Protein AF-A0A951PQG3-F1 (afdb_monomer_lite)

Foldseek 3Di:
DDDDPDDDPDDWDKDKDWDWDADPVRRTPGTQDMDIDTDDPVCPPVPVCLVVDDPCPDPVVVVVVVCLQFVDWDWDWDPDDPPPDDTDTDIDTGSDDDPDVVVNVVVVVVVVCVCVVVVVVCCVCVVVVLVVVPDPDPVVSCVSPDD

Structure (mmCIF, N/CA/C/O backbone):
data_AF-A0A951PQG3-F1
#
_entry.id   AF-A0A951PQG3-F1
#
loop_
_atom_site.group_PDB
_atom_site.id
_atom_site.type_symbol
_atom_site.label_atom_id
_atom_site.label_alt_id
_atom_site.label_comp_id
_atom_site.label_asym_id
_atom_site.label_entity_id
_atom_site.label_seq_id
_atom_site.pdbx_PDB_ins_code
_atom_site.Cartn_x
_atom_site.Cartn_y
_atom_site.Cartn_z
_atom_site.occupancy
_atom_site.B_iso_or_equiv
_atom_site.auth_seq_id
_atom_site.auth_comp_id
_atom_site.auth_asym_id
_atom_site.auth_atom_id
_atom_site.pdbx_PDB_model_num
ATOM 1 N N . MET A 1 1 ? 52.250 -19.545 -27.394 1.00 36.50 1 MET A N 1
ATOM 2 C CA . MET A 1 1 ? 51.025 -20.010 -26.709 1.00 36.50 1 MET A CA 1
ATOM 3 C C . MET A 1 1 ? 50.489 -18.831 -25.903 1.00 36.50 1 MET A C 1
ATOM 5 O O . MET A 1 1 ? 51.118 -18.460 -24.924 1.00 36.50 1 MET A O 1
ATOM 9 N N . LYS A 1 2 ? 49.465 -18.116 -26.395 1.00 28.44 2 LYS A N 1
ATOM 10 C CA . LYS A 1 2 ? 48.892 -16.961 -25.674 1.00 28.44 2 LYS A CA 1
ATOM 11 C C . LYS A 1 2 ? 47.927 -17.487 -24.602 1.00 28.44 2 LYS A C 1
ATOM 13 O O . LYS A 1 2 ? 47.155 -18.386 -24.933 1.00 28.44 2 LYS A O 1
ATOM 18 N N . PRO A 1 3 ? 47.965 -16.973 -23.363 1.00 39.50 3 PRO A N 1
ATOM 19 C CA . PRO A 1 3 ? 47.060 -17.427 -22.320 1.00 39.50 3 PRO A CA 1
ATOM 20 C C . PRO A 1 3 ? 45.627 -17.040 -22.692 1.00 39.50 3 PRO A C 1
ATOM 22 O O . PRO A 1 3 ? 45.360 -15.902 -23.087 1.00 39.50 3 PRO A O 1
ATOM 25 N N . GLN A 1 4 ? 44.723 -18.016 -22.618 1.00 38.56 4 GLN A N 1
ATOM 26 C CA . GLN A 1 4 ? 43.286 -17.801 -22.717 1.00 38.56 4 GLN A CA 1
ATOM 27 C C . GLN A 1 4 ? 42.873 -16.873 -21.572 1.00 38.56 4 GLN A C 1
ATOM 29 O O . GLN A 1 4 ? 43.022 -17.213 -20.402 1.00 38.56 4 GLN A O 1
ATOM 34 N N . MET A 1 5 ? 42.391 -15.678 -21.913 1.00 35.81 5 MET A N 1
ATOM 35 C CA . MET A 1 5 ? 41.687 -14.819 -20.969 1.00 35.81 5 MET A CA 1
ATOM 36 C C . MET A 1 5 ? 40.380 -15.514 -20.585 1.00 35.81 5 MET A C 1
ATOM 38 O O . MET A 1 5 ? 39.419 -15.493 -21.356 1.00 35.81 5 MET A O 1
ATOM 42 N N . GLU A 1 6 ? 40.342 -16.125 -19.404 1.00 42.06 6 GLU A N 1
ATOM 43 C CA . GLU A 1 6 ? 39.083 -16.489 -18.764 1.00 42.06 6 GLU A CA 1
ATOM 44 C C . GLU A 1 6 ? 38.239 -15.222 -18.569 1.00 42.06 6 GLU A C 1
ATOM 46 O O . GLU A 1 6 ? 38.696 -14.204 -18.040 1.00 42.06 6 GLU A O 1
ATOM 51 N N . ALA A 1 7 ? 37.003 -15.263 -19.063 1.00 42.94 7 ALA A N 1
ATOM 52 C CA . ALA A 1 7 ? 36.052 -14.176 -18.919 1.00 42.94 7 ALA A CA 1
ATOM 53 C C . ALA A 1 7 ? 35.723 -13.971 -17.430 1.00 42.94 7 ALA A C 1
ATOM 55 O O . ALA A 1 7 ? 35.145 -14.841 -16.783 1.00 42.94 7 ALA A O 1
ATOM 56 N N . ASN A 1 8 ? 36.087 -12.802 -16.900 1.00 48.28 8 ASN A N 1
ATOM 57 C CA . ASN A 1 8 ? 35.786 -12.371 -15.535 1.00 48.28 8 ASN A CA 1
ATOM 58 C C . ASN A 1 8 ? 34.263 -12.463 -15.263 1.00 48.28 8 ASN A C 1
ATOM 60 O O . ASN A 1 8 ? 33.487 -11.884 -16.036 1.00 48.28 8 ASN A O 1
ATOM 64 N N . PRO A 1 9 ? 33.803 -13.181 -14.216 1.00 48.59 9 PRO A N 1
ATOM 65 C CA . PRO A 1 9 ? 32.385 -13.374 -13.953 1.00 48.59 9 PRO A CA 1
ATOM 66 C C . PRO A 1 9 ? 31.708 -12.030 -13.680 1.00 48.59 9 PRO A C 1
ATOM 68 O O . PRO A 1 9 ? 32.033 -11.287 -12.758 1.00 48.59 9 PRO A O 1
ATOM 71 N N . ILE A 1 10 ? 30.750 -11.726 -14.546 1.00 57.75 10 ILE A N 1
ATOM 72 C CA . ILE A 1 10 ? 30.017 -10.471 -14.635 1.00 57.75 10 ILE A CA 1
ATOM 73 C C . ILE A 1 10 ? 29.448 -10.051 -13.270 1.00 57.75 10 ILE A C 1
ATOM 75 O O . ILE A 1 10 ? 28.724 -10.812 -12.627 1.00 57.75 10 ILE A O 1
ATOM 79 N N . THR A 1 11 ? 29.716 -8.810 -12.854 1.00 52.06 11 THR A N 1
ATOM 80 C CA . THR A 1 11 ? 29.098 -8.180 -11.681 1.00 52.06 11 THR A CA 1
ATOM 81 C C . THR A 1 11 ? 27.570 -8.222 -11.791 1.00 52.06 11 THR A C 1
ATOM 83 O O . THR A 1 11 ? 26.956 -7.542 -12.617 1.00 52.06 11 THR A O 1
ATOM 86 N N . ARG A 1 12 ? 26.938 -9.031 -10.933 1.00 60.09 12 ARG A N 1
ATOM 87 C CA . ARG A 1 12 ? 25.481 -9.212 -10.837 1.00 60.09 12 ARG A CA 1
ATOM 88 C C . ARG A 1 12 ? 24.856 -8.067 -10.036 1.00 60.09 12 ARG A C 1
ATOM 90 O O . ARG A 1 12 ? 24.501 -8.226 -8.876 1.00 60.09 12 ARG A O 1
ATOM 97 N N . GLY A 1 13 ? 24.778 -6.882 -10.637 1.00 71.19 13 GLY A N 1
ATOM 98 C CA . GLY A 1 13 ? 24.131 -5.730 -10.007 1.00 71.19 13 GLY A CA 1
ATOM 99 C C . GLY A 1 13 ? 22.606 -5.803 -10.121 1.00 71.19 13 GLY A C 1
ATOM 100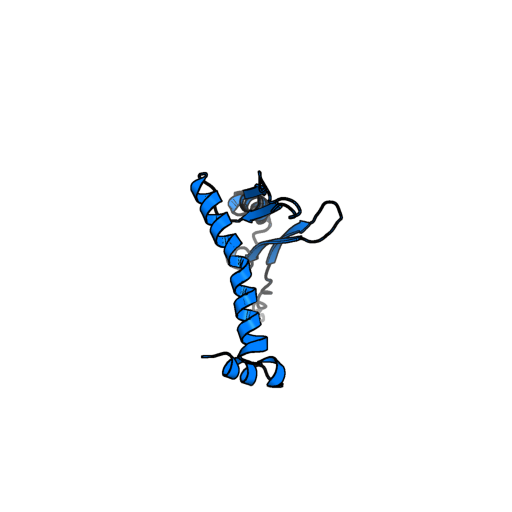 O O . GLY A 1 13 ? 22.080 -5.774 -11.236 1.00 71.19 13 GLY A O 1
ATOM 101 N N . LEU A 1 14 ? 21.914 -5.849 -8.981 1.00 83.81 14 LEU A N 1
ATOM 102 C CA . LEU A 1 14 ? 20.483 -5.553 -8.883 1.00 83.81 14 LEU A CA 1
ATOM 103 C C . LEU A 1 14 ? 20.274 -4.043 -9.022 1.00 83.81 14 LEU A C 1
ATOM 105 O O . LEU A 1 14 ? 21.034 -3.239 -8.482 1.00 83.81 14 LEU A O 1
ATOM 109 N N . LYS A 1 15 ? 19.250 -3.661 -9.771 1.00 86.88 15 LYS A N 1
ATOM 110 C CA . LYS A 1 15 ? 18.755 -2.294 -9.871 1.00 86.88 15 LYS A CA 1
ATOM 111 C C . LYS A 1 15 ? 17.389 -2.226 -9.212 1.00 86.88 15 LYS A C 1
ATOM 113 O O . LYS A 1 15 ? 16.628 -3.187 -9.277 1.00 86.88 15 LYS A O 1
ATOM 118 N N . MET A 1 16 ? 17.098 -1.088 -8.602 1.00 90.44 16 MET A N 1
ATOM 119 C CA . MET A 1 16 ? 15.833 -0.820 -7.939 1.00 90.44 16 MET A CA 1
ATOM 120 C C . MET A 1 16 ? 15.378 0.590 -8.299 1.00 90.44 16 MET A C 1
ATOM 122 O O . MET A 1 16 ? 16.184 1.520 -8.291 1.00 90.44 16 MET A O 1
ATOM 126 N N . HIS A 1 17 ? 14.099 0.732 -8.618 1.00 91.38 17 HIS A N 1
ATOM 127 C CA . HIS A 1 17 ? 13.434 2.006 -8.841 1.00 91.38 17 HIS A CA 1
ATOM 128 C C . HIS A 1 17 ? 12.239 2.068 -7.901 1.00 91.38 17 HIS A C 1
ATOM 130 O O . HIS A 1 17 ? 11.300 1.284 -8.040 1.00 91.38 17 HIS A O 1
ATOM 136 N N . SER A 1 18 ? 12.303 2.980 -6.936 1.00 91.25 18 SER A N 1
ATOM 137 C CA . SER A 1 18 ? 11.271 3.147 -5.918 1.00 91.25 18 SER A CA 1
ATOM 138 C C . SER A 1 18 ? 10.604 4.505 -6.082 1.00 91.25 18 SER A C 1
ATOM 140 O O . SER A 1 18 ? 11.282 5.518 -6.244 1.00 91.25 18 SER A O 1
ATOM 142 N N . VAL A 1 19 ? 9.278 4.521 -6.004 1.00 89.38 19 VAL A N 1
ATOM 143 C CA . VAL A 1 19 ? 8.476 5.734 -5.867 1.00 89.38 19 VAL A CA 1
ATOM 144 C C . VAL A 1 19 ? 8.079 5.857 -4.411 1.00 89.38 19 VAL A C 1
ATOM 146 O O . VAL A 1 19 ? 7.458 4.950 -3.857 1.00 89.38 19 VAL A O 1
ATOM 149 N N . VAL A 1 20 ? 8.441 6.974 -3.791 1.00 88.81 20 VAL A N 1
ATOM 150 C CA . VAL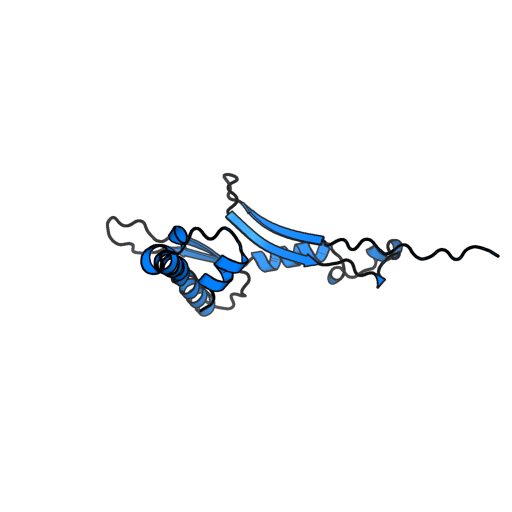 A 1 20 ? 8.138 7.264 -2.390 1.00 88.81 20 VAL A CA 1
ATOM 151 C C . VAL A 1 20 ? 7.161 8.428 -2.341 1.00 88.81 20 VAL A C 1
ATOM 153 O O . VAL A 1 20 ? 7.367 9.442 -3.004 1.00 88.81 20 VAL A O 1
ATOM 156 N N . CYS A 1 21 ? 6.102 8.279 -1.554 1.00 85.38 21 CYS A N 1
ATOM 157 C CA . CYS A 1 21 ? 5.171 9.352 -1.258 1.00 85.38 21 CYS A CA 1
ATOM 158 C C . CYS A 1 21 ? 5.676 10.152 -0.061 1.00 85.38 21 CYS A C 1
ATOM 160 O O . CYS A 1 21 ? 6.054 9.582 0.967 1.00 85.38 21 CYS A O 1
ATOM 162 N N . VAL A 1 22 ? 5.674 11.475 -0.195 1.00 86.44 22 VAL A N 1
ATOM 163 C CA . VAL A 1 22 ? 6.097 12.412 0.844 1.00 86.44 22 VAL A CA 1
ATOM 164 C C . VAL A 1 22 ? 5.053 13.519 0.933 1.00 86.44 22 VAL A C 1
ATOM 166 O O . VAL A 1 22 ? 4.571 14.001 -0.092 1.00 86.44 22 VAL A O 1
ATOM 169 N N . SER A 1 23 ? 4.684 13.913 2.149 1.00 85.06 23 SER A N 1
ATOM 170 C CA . SER A 1 23 ? 3.767 15.030 2.371 1.00 85.06 23 SER A CA 1
ATOM 171 C C . SER A 1 23 ? 4.427 16.378 2.049 1.00 85.06 23 SER A C 1
ATOM 173 O O . SER A 1 23 ? 5.652 16.500 1.991 1.00 85.06 23 SER A O 1
ATOM 175 N N . THR A 1 24 ? 3.625 17.439 1.917 1.00 86.69 24 THR A N 1
ATOM 176 C CA . THR A 1 24 ? 4.123 18.821 1.746 1.00 86.69 24 THR A CA 1
ATOM 177 C C . THR A 1 24 ? 4.947 19.318 2.938 1.00 86.69 24 THR A C 1
ATOM 179 O O . THR A 1 24 ? 5.744 20.241 2.799 1.00 86.69 24 THR A O 1
ATOM 182 N N . GLN A 1 25 ? 4.799 18.671 4.096 1.00 92.44 25 GLN A N 1
ATOM 183 C CA . GLN A 1 25 ? 5.578 18.911 5.312 1.00 92.44 25 GLN A CA 1
ATOM 184 C C . GLN A 1 25 ? 6.822 18.011 5.401 1.00 92.44 25 GLN A C 1
ATOM 186 O O . GLN A 1 25 ? 7.429 17.906 6.460 1.00 92.44 25 GLN A O 1
ATOM 191 N N . GLN A 1 26 ? 7.203 17.354 4.300 1.00 88.00 26 GLN A N 1
ATOM 192 C CA . GLN A 1 26 ? 8.368 16.466 4.207 1.00 88.00 26 GLN A CA 1
ATOM 193 C C . GLN A 1 26 ? 8.260 15.190 5.061 1.00 88.00 26 GLN A C 1
ATOM 195 O O . GLN A 1 26 ? 9.270 14.566 5.384 1.00 88.00 26 GLN A O 1
ATOM 200 N N . VAL A 1 27 ? 7.041 14.757 5.399 1.00 89.56 27 VAL A N 1
ATOM 201 C CA . VAL A 1 27 ? 6.819 13.496 6.123 1.00 89.56 27 VAL A CA 1
ATOM 202 C C . VAL A 1 27 ? 6.747 12.344 5.115 1.00 89.56 27 VAL A C 1
ATOM 204 O O . VAL A 1 27 ? 5.890 12.389 4.228 1.00 89.56 27 VAL A O 1
ATOM 207 N N . PRO A 1 28 ? 7.601 11.307 5.212 1.00 87.38 28 PRO A N 1
ATOM 208 C CA . PRO A 1 28 ? 7.512 10.144 4.337 1.00 87.38 28 PRO A CA 1
ATOM 209 C C . PRO A 1 28 ? 6.241 9.351 4.657 1.00 87.38 28 PRO A C 1
ATOM 211 O O . PRO A 1 28 ? 6.063 8.866 5.772 1.00 87.38 28 PRO A O 1
ATOM 214 N N . LEU A 1 29 ? 5.363 9.212 3.666 1.00 82.88 29 LEU A N 1
ATOM 215 C CA . LEU A 1 29 ? 4.101 8.476 3.780 1.00 82.88 29 LEU A CA 1
ATOM 216 C C . LEU A 1 29 ? 4.251 7.000 3.382 1.00 82.88 29 LEU A C 1
ATOM 218 O O . LEU A 1 29 ? 3.418 6.177 3.748 1.00 82.88 29 LEU A O 1
ATOM 222 N N . GLY A 1 30 ? 5.326 6.649 2.668 1.00 81.19 30 GLY A N 1
ATOM 223 C CA . GLY A 1 30 ? 5.679 5.264 2.342 1.00 81.19 30 GLY A CA 1
ATOM 224 C C . GLY A 1 30 ? 6.091 5.057 0.885 1.00 81.19 30 GLY A C 1
ATOM 225 O O . GLY A 1 30 ? 6.191 6.004 0.107 1.00 81.19 30 GLY A O 1
ATOM 226 N N . VAL A 1 31 ? 6.350 3.801 0.515 1.00 85.12 31 VAL A N 1
ATOM 227 C CA . VAL A 1 31 ? 6.692 3.396 -0.859 1.00 85.12 31 VAL A CA 1
ATOM 228 C C . VAL A 1 31 ? 5.407 3.081 -1.627 1.00 85.12 31 VAL A C 1
ATOM 230 O O . VAL A 1 31 ? 4.644 2.220 -1.203 1.00 85.12 31 VAL A O 1
ATOM 233 N N . LEU A 1 32 ? 5.176 3.758 -2.754 1.00 82.12 32 LEU A N 1
ATOM 234 C CA . LEU A 1 32 ? 4.002 3.543 -3.615 1.00 82.12 32 LEU A CA 1
ATOM 235 C C . LEU A 1 32 ? 4.222 2.443 -4.640 1.00 82.12 32 LEU A C 1
ATOM 237 O O . LEU A 1 32 ? 3.328 1.665 -4.954 1.00 82.12 32 LEU A O 1
ATOM 241 N N . HIS A 1 33 ? 5.431 2.396 -5.182 1.00 84.06 33 HIS A N 1
ATOM 242 C CA . HIS A 1 33 ? 5.801 1.441 -6.203 1.00 84.06 33 HIS A CA 1
ATOM 243 C C . HIS A 1 33 ? 7.278 1.117 -6.054 1.00 84.06 33 HIS A C 1
ATOM 245 O O . HIS A 1 33 ? 8.095 2.002 -5.803 1.00 84.06 33 HIS A O 1
ATOM 251 N N . GLN A 1 34 ? 7.628 -0.150 -6.218 1.00 89.44 34 GLN A N 1
ATOM 252 C CA . GLN A 1 34 ? 9.013 -0.578 -6.232 1.00 89.44 34 GLN A CA 1
ATOM 253 C C . GLN A 1 34 ? 9.187 -1.636 -7.303 1.00 89.44 34 GLN A C 1
ATOM 255 O O . GLN A 1 34 ? 8.559 -2.691 -7.258 1.00 89.44 34 GLN A O 1
ATOM 260 N N . GLU A 1 35 ? 10.090 -1.362 -8.231 1.00 89.00 35 GLU A N 1
ATOM 261 C CA . GLU A 1 35 ? 10.489 -2.318 -9.244 1.00 89.00 35 GLU A CA 1
ATOM 262 C C . GLU A 1 35 ? 11.964 -2.674 -9.065 1.00 89.00 35 GLU A C 1
ATOM 264 O O . GLU A 1 35 ? 12.824 -1.796 -8.979 1.00 89.00 35 GLU A O 1
ATOM 269 N N . VAL A 1 36 ? 12.259 -3.974 -9.013 1.00 90.31 36 VAL A N 1
ATOM 270 C CA . VAL A 1 36 ? 13.617 -4.514 -8.885 1.00 90.31 36 VAL A CA 1
ATOM 271 C C . VAL A 1 36 ? 13.917 -5.354 -10.116 1.00 90.31 36 VAL A C 1
ATOM 273 O O . VAL A 1 36 ? 13.122 -6.206 -10.502 1.00 90.31 36 VAL A O 1
ATOM 276 N N . TRP A 1 37 ? 15.072 -5.136 -10.739 1.00 87.56 37 TRP A N 1
ATOM 277 C CA . TRP A 1 37 ? 15.478 -5.895 -11.917 1.00 87.56 37 TRP A CA 1
ATOM 278 C C . TRP A 1 37 ? 16.985 -6.112 -11.975 1.00 87.56 37 TRP A C 1
ATOM 280 O O . TRP A 1 37 ? 17.777 -5.429 -11.328 1.00 87.56 37 TRP A O 1
ATOM 290 N N . VAL A 1 38 ? 17.396 -7.073 -12.797 1.00 85.50 38 VAL A N 1
ATOM 291 C CA . VAL A 1 38 ? 18.804 -7.367 -13.078 1.00 85.50 38 VAL A CA 1
ATOM 292 C C . VAL A 1 38 ? 19.117 -6.929 -14.504 1.00 85.50 38 VAL A C 1
ATOM 294 O O . VAL A 1 38 ? 18.245 -6.908 -15.375 1.00 85.50 38 VAL A O 1
ATOM 297 N N . ARG A 1 39 ? 20.365 -6.532 -14.766 1.00 76.19 39 ARG A N 1
ATOM 298 C CA . ARG A 1 39 ? 20.791 -6.238 -16.139 1.00 76.19 39 ARG A CA 1
ATOM 299 C C . ARG A 1 39 ? 20.819 -7.520 -16.961 1.00 76.19 39 ARG A C 1
ATOM 301 O O . ARG A 1 39 ? 21.466 -8.486 -16.566 1.00 76.19 39 ARG A O 1
ATOM 308 N N . ASP A 1 40 ? 20.202 -7.473 -18.134 1.00 75.94 40 ASP A N 1
ATOM 309 C CA . ASP A 1 40 ? 20.364 -8.523 -19.131 1.00 75.94 40 ASP A CA 1
ATOM 310 C C . ASP A 1 40 ? 21.817 -8.552 -19.635 1.00 75.94 40 ASP A C 1
ATOM 312 O O . ASP A 1 40 ? 22.335 -7.579 -20.198 1.00 75.94 40 ASP A O 1
ATOM 316 N N . LEU A 1 41 ? 22.473 -9.689 -19.414 1.00 73.19 41 LEU A N 1
ATOM 317 C CA . LEU A 1 41 ? 23.864 -9.926 -19.783 1.00 73.19 41 LEU A CA 1
ATOM 318 C C . LEU A 1 41 ? 24.045 -9.982 -21.305 1.00 73.19 41 LEU A C 1
ATOM 320 O O . LEU A 1 41 ? 25.088 -9.566 -21.810 1.00 73.19 41 LEU A O 1
ATOM 324 N N . ALA A 1 42 ? 23.011 -10.382 -22.054 1.00 73.44 42 ALA A N 1
ATOM 325 C CA . ALA A 1 42 ? 23.028 -10.405 -23.516 1.00 73.44 42 ALA A CA 1
ATOM 326 C C . ALA A 1 42 ? 23.090 -8.997 -24.141 1.00 73.44 42 ALA A C 1
ATOM 328 O O . ALA A 1 42 ? 23.268 -8.848 -25.358 1.00 73.44 42 ALA A O 1
ATOM 329 N N . GLN A 1 43 ? 22.945 -7.941 -23.333 1.00 68.31 43 GLN A N 1
ATOM 330 C CA . GLN A 1 43 ? 23.020 -6.548 -23.776 1.00 68.31 43 GLN A CA 1
ATOM 331 C C . GLN A 1 43 ? 24.328 -5.835 -23.420 1.00 68.31 43 GLN A C 1
ATOM 333 O O . GLN A 1 43 ? 24.496 -4.654 -23.746 1.00 68.31 43 GLN A O 1
ATOM 338 N N . LEU A 1 44 ? 25.279 -6.534 -22.798 1.00 69.44 44 LEU A N 1
ATOM 339 C CA . LEU A 1 44 ? 26.609 -5.996 -22.526 1.00 69.44 44 LEU A CA 1
ATOM 340 C C . LEU A 1 44 ? 27.330 -5.632 -23.838 1.00 69.44 44 LEU A C 1
ATOM 342 O O . LEU A 1 44 ? 27.187 -6.300 -24.857 1.00 69.44 44 LEU A O 1
ATOM 346 N N . GLY A 1 45 ? 28.058 -4.512 -23.838 1.00 70.44 45 GLY A N 1
ATOM 347 C CA . GLY A 1 45 ? 28.784 -4.008 -25.016 1.00 70.44 45 GLY A CA 1
ATOM 348 C C . GLY A 1 45 ? 27.935 -3.256 -26.054 1.00 70.44 45 GLY A C 1
ATOM 349 O O . GLY A 1 45 ? 28.480 -2.513 -26.866 1.00 70.44 45 GLY A O 1
ATOM 350 N N . LYS A 1 46 ? 26.597 -3.318 -25.994 1.00 73.00 46 LYS A N 1
ATOM 351 C CA . LYS A 1 46 ? 25.690 -2.661 -26.964 1.00 73.00 46 LYS A CA 1
ATOM 352 C C . LYS A 1 46 ? 25.419 -1.175 -26.656 1.00 73.00 46 LYS A C 1
ATOM 354 O O . LYS A 1 46 ? 24.352 -0.642 -26.956 1.00 73.00 46 LYS A O 1
ATOM 359 N N . LYS A 1 47 ? 26.382 -0.468 -26.045 1.00 69.12 47 LYS A N 1
ATOM 360 C CA . LYS A 1 47 ? 26.223 0.939 -25.611 1.00 69.12 47 LYS A CA 1
ATOM 361 C C . LYS A 1 47 ? 25.932 1.877 -26.788 1.00 69.12 47 LYS A C 1
ATOM 363 O O . LYS A 1 47 ? 25.083 2.757 -26.668 1.00 69.12 47 LYS A O 1
ATOM 368 N N . HIS A 1 48 ? 26.593 1.664 -27.927 1.00 74.38 48 HIS A N 1
ATOM 369 C CA . HIS A 1 48 ? 26.476 2.527 -29.106 1.00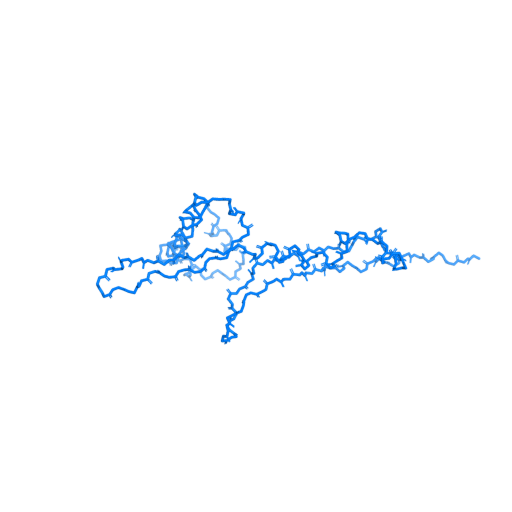 74.38 48 HIS A CA 1
ATOM 370 C C . HIS A 1 48 ? 25.100 2.462 -29.776 1.00 74.38 48 HIS A C 1
ATOM 372 O O . HIS A 1 48 ? 24.646 3.460 -30.325 1.00 74.38 48 HIS A O 1
ATOM 378 N N . THR A 1 49 ? 24.389 1.336 -29.683 1.00 78.62 49 THR A N 1
ATOM 379 C CA . THR A 1 49 ? 23.047 1.178 -30.267 1.00 78.62 49 THR A CA 1
ATOM 380 C C . THR A 1 49 ? 21.921 1.538 -29.297 1.00 78.62 49 THR A C 1
ATOM 382 O O . THR A 1 49 ? 20.753 1.508 -29.678 1.00 78.62 49 THR A O 1
ATOM 385 N N . ARG A 1 50 ? 22.242 1.956 -28.060 1.00 74.56 50 ARG A N 1
ATOM 386 C CA . ARG A 1 50 ? 21.255 2.287 -27.014 1.00 74.56 50 ARG A CA 1
ATOM 387 C C . ARG A 1 50 ? 20.247 3.354 -27.446 1.00 74.56 50 ARG A C 1
ATOM 389 O O . ARG A 1 50 ? 19.082 3.263 -27.068 1.00 74.56 50 ARG A O 1
ATOM 396 N N . HIS A 1 51 ? 20.675 4.348 -28.224 1.00 78.38 51 HIS A N 1
ATOM 397 C CA . HIS A 1 51 ? 19.800 5.433 -28.678 1.00 78.38 51 HIS A CA 1
ATOM 398 C C . HIS A 1 51 ? 18.696 4.934 -29.623 1.00 78.38 51 HIS A C 1
ATOM 400 O O . HIS A 1 51 ? 17.568 5.412 -29.521 1.00 78.38 51 HIS A O 1
ATOM 406 N N . LYS A 1 52 ? 19.000 3.918 -30.446 1.00 83.56 52 LYS A N 1
ATOM 407 C CA . LYS A 1 52 ? 18.093 3.320 -31.442 1.00 83.56 52 LYS A CA 1
ATOM 408 C C . LYS A 1 52 ? 17.002 2.436 -30.840 1.00 83.56 52 LYS A C 1
ATOM 410 O O . LYS A 1 52 ? 16.111 2.004 -31.558 1.00 83.56 52 LYS A O 1
ATOM 415 N N . ARG A 1 53 ? 17.084 2.127 -29.544 1.00 82.31 53 ARG A N 1
ATOM 416 C CA . ARG A 1 53 ? 16.086 1.287 -28.880 1.00 82.31 53 ARG A CA 1
ATOM 417 C C . ARG A 1 53 ? 14.745 2.019 -28.776 1.00 82.31 53 ARG A C 1
ATOM 419 O O . ARG A 1 53 ? 14.755 3.212 -28.436 1.00 82.31 53 ARG A O 1
ATOM 426 N N . PRO A 1 54 ? 13.624 1.310 -28.977 1.00 87.56 54 PRO A N 1
ATOM 427 C CA . PRO A 1 54 ? 12.306 1.773 -28.559 1.00 87.56 54 PRO A CA 1
ATOM 428 C C . PRO A 1 54 ? 12.313 2.221 -27.093 1.00 87.56 54 PRO A C 1
ATOM 430 O O . PRO A 1 54 ? 13.125 1.747 -26.291 1.00 87.56 54 PRO A O 1
ATOM 433 N N . ILE A 1 55 ? 11.440 3.167 -26.738 1.00 85.44 55 ILE A N 1
ATOM 434 C CA . ILE A 1 55 ? 11.411 3.723 -25.379 1.00 85.44 55 ILE A CA 1
ATOM 435 C C . ILE A 1 55 ? 11.061 2.657 -24.343 1.00 85.44 55 ILE A C 1
ATOM 437 O O . ILE A 1 55 ? 11.681 2.642 -23.286 1.00 85.44 55 ILE A O 1
ATOM 441 N N . GLN A 1 56 ? 10.188 1.716 -24.711 1.00 85.69 56 GLN A N 1
ATOM 442 C CA . GLN A 1 56 ? 9.728 0.597 -23.893 1.00 85.69 56 GLN A CA 1
ATOM 443 C C . GLN A 1 56 ? 10.885 -0.293 -23.429 1.00 85.69 56 GLN A C 1
ATOM 445 O O . GLN A 1 56 ? 10.880 -0.799 -22.311 1.00 85.69 56 GLN A O 1
ATOM 450 N N . ASP A 1 57 ? 11.919 -0.421 -24.261 1.00 83.69 57 ASP A N 1
ATOM 451 C CA . ASP A 1 57 ? 13.099 -1.217 -23.947 1.00 83.69 57 ASP A CA 1
ATOM 452 C C . ASP A 1 57 ? 14.130 -0.433 -23.132 1.00 83.69 57 ASP A C 1
ATOM 454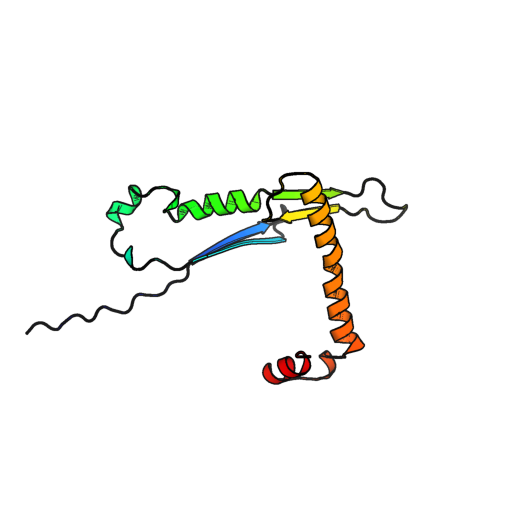 O O . ASP A 1 57 ? 15.124 -1.003 -22.680 1.00 83.69 57 ASP A O 1
ATOM 458 N N . LYS A 1 58 ? 13.988 0.887 -22.988 1.00 86.06 58 LYS A N 1
ATOM 459 C CA . LYS A 1 58 ? 14.942 1.710 -22.240 1.00 86.06 58 LYS A CA 1
ATOM 460 C C . LYS A 1 58 ? 14.611 1.666 -20.756 1.00 86.06 58 LYS A C 1
ATOM 462 O O . LYS A 1 58 ? 13.466 1.660 -20.340 1.00 86.06 58 LYS A O 1
ATOM 467 N N . GLU A 1 59 ? 15.650 1.768 -19.936 1.00 84.69 59 GLU A N 1
ATOM 468 C CA . GLU A 1 59 ? 15.505 1.925 -18.484 1.00 84.69 59 GLU A CA 1
ATOM 469 C C . GLU A 1 59 ? 14.672 3.160 -18.100 1.00 84.69 59 GLU A C 1
ATOM 471 O O . GLU A 1 59 ? 14.014 3.157 -17.069 1.00 84.69 59 GLU A O 1
ATOM 476 N N . SER A 1 60 ? 14.631 4.188 -18.955 1.00 87.75 60 SER A N 1
ATOM 477 C CA . SER A 1 60 ? 13.768 5.357 -18.765 1.00 87.75 60 SER A CA 1
ATOM 478 C C . SER A 1 60 ? 12.270 5.028 -18.807 1.00 87.75 60 SER A C 1
ATOM 480 O O . SER A 1 60 ? 11.489 5.780 -18.238 1.00 87.75 60 SER A O 1
ATOM 482 N N . GLN A 1 61 ? 11.858 3.907 -19.416 1.00 89.88 61 GLN A N 1
ATOM 483 C CA . GLN A 1 61 ? 10.464 3.444 -19.391 1.00 89.88 61 GLN A CA 1
ATOM 484 C C . GLN A 1 61 ? 9.944 3.275 -17.962 1.00 89.88 61 GLN A C 1
ATOM 486 O O . GLN A 1 61 ? 8.766 3.498 -17.709 1.00 89.88 61 GLN A O 1
ATOM 491 N N . ARG A 1 62 ? 10.831 2.939 -17.019 1.00 89.62 62 ARG A N 1
ATOM 492 C CA . ARG A 1 62 ? 10.497 2.737 -15.606 1.00 89.62 62 ARG A CA 1
ATOM 493 C C . ARG A 1 62 ? 9.881 3.980 -14.966 1.00 89.62 62 ARG A C 1
ATOM 495 O O . ARG A 1 62 ? 9.031 3.836 -14.099 1.00 89.62 62 ARG A O 1
ATOM 502 N N . TRP A 1 63 ? 10.230 5.176 -15.444 1.00 88.56 63 TRP A N 1
ATOM 503 C CA . TRP A 1 63 ? 9.606 6.429 -15.008 1.00 88.56 63 TRP A CA 1
ATOM 504 C C . TRP A 1 63 ? 8.147 6.534 -15.459 1.00 88.56 63 TRP A C 1
ATOM 506 O O . TRP A 1 63 ? 7.297 6.952 -14.682 1.00 88.56 63 TRP A O 1
ATOM 516 N N . LEU A 1 64 ? 7.847 6.116 -16.692 1.00 89.06 64 LEU A N 1
ATOM 517 C CA . LEU A 1 64 ? 6.484 6.119 -17.229 1.00 89.06 64 LEU A CA 1
ATOM 518 C C . LEU A 1 64 ? 5.625 5.046 -16.555 1.00 89.06 64 LEU A C 1
ATOM 520 O O . LEU A 1 64 ? 4.491 5.316 -16.182 1.00 89.06 64 LEU A O 1
ATOM 524 N N . THR A 1 65 ? 6.180 3.849 -16.349 1.00 85.31 65 THR A N 1
ATOM 525 C CA . THR A 1 65 ? 5.507 2.780 -15.600 1.00 85.31 65 THR A CA 1
ATOM 526 C C . THR A 1 65 ? 5.203 3.218 -14.171 1.00 85.31 65 THR A C 1
ATOM 528 O O . THR A 1 65 ? 4.075 3.066 -13.718 1.00 85.31 65 THR A O 1
ATOM 531 N N . ALA A 1 66 ? 6.189 3.796 -13.481 1.00 85.75 66 ALA A N 1
ATOM 532 C CA . ALA A 1 66 ? 6.017 4.333 -12.140 1.00 85.75 66 ALA A CA 1
ATOM 533 C C . ALA A 1 66 ? 4.884 5.364 -12.089 1.00 85.75 66 ALA A C 1
ATOM 535 O O . ALA A 1 66 ? 3.994 5.222 -11.260 1.00 85.75 66 ALA A O 1
ATOM 536 N N . LEU A 1 67 ? 4.885 6.338 -13.006 1.00 83.88 67 LEU A N 1
ATOM 537 C CA . LEU A 1 67 ? 3.850 7.368 -13.076 1.00 83.88 67 LEU A CA 1
ATOM 538 C C . LEU A 1 67 ? 2.450 6.756 -13.215 1.00 83.88 67 LEU A C 1
ATOM 540 O O . LEU A 1 67 ? 1.596 7.031 -12.377 1.00 83.88 67 LEU A O 1
ATOM 544 N N . LEU A 1 68 ? 2.262 5.872 -14.201 1.00 81.81 68 LEU A N 1
ATOM 545 C CA . LEU A 1 68 ? 0.981 5.210 -14.475 1.00 81.81 68 LEU A CA 1
ATOM 546 C C . LEU A 1 68 ? 0.466 4.408 -13.273 1.00 81.81 68 LEU A C 1
ATOM 548 O O . LEU A 1 68 ? -0.717 4.441 -12.954 1.00 81.81 68 LEU A O 1
ATOM 552 N N . VAL A 1 69 ? 1.356 3.680 -12.595 1.00 76.12 69 VAL A N 1
ATOM 553 C CA . VAL A 1 69 ? 0.984 2.830 -11.454 1.00 76.12 69 VAL A CA 1
ATOM 554 C C . VAL A 1 69 ? 0.640 3.659 -10.211 1.00 76.12 69 VAL A C 1
ATOM 556 O O . VAL A 1 69 ? -0.101 3.187 -9.355 1.00 76.12 69 VAL A O 1
ATOM 559 N N . THR A 1 70 ? 1.152 4.887 -10.102 1.00 78.31 70 THR A N 1
ATOM 560 C CA . THR A 1 70 ? 0.885 5.784 -8.963 1.00 78.31 70 THR A CA 1
ATOM 561 C C . THR A 1 70 ? -0.236 6.794 -9.193 1.00 78.31 70 THR A C 1
ATOM 563 O O . THR A 1 70 ? -0.502 7.608 -8.315 1.00 78.31 70 THR A O 1
ATOM 566 N N . GLU A 1 71 ? -0.889 6.761 -10.354 1.00 75.12 71 GLU A N 1
ATOM 567 C CA . GLU A 1 71 ? -1.909 7.745 -10.736 1.00 75.12 71 GLU A CA 1
ATOM 568 C C . GLU A 1 71 ? -3.273 7.496 -10.065 1.00 75.12 71 GLU A C 1
ATOM 570 O O . GLU A 1 71 ? -4.120 8.385 -10.026 1.00 75.12 71 GLU A O 1
ATOM 575 N N . GLN A 1 72 ? -3.489 6.305 -9.497 1.00 82.44 72 GLN A N 1
ATOM 576 C CA . GLN A 1 72 ? -4.786 5.920 -8.942 1.00 82.44 72 GLN A CA 1
ATOM 577 C C . GLN A 1 72 ? -4.896 6.289 -7.459 1.00 82.44 72 GLN A C 1
ATOM 579 O O . GLN A 1 72 ? -4.234 5.716 -6.585 1.00 82.44 72 GLN A O 1
ATOM 584 N N . VAL A 1 73 ? -5.779 7.248 -7.184 1.00 85.06 73 VAL A N 1
ATOM 585 C CA . VAL A 1 73 ? -6.029 7.803 -5.852 1.00 85.06 73 VAL A CA 1
ATOM 586 C C . VAL A 1 73 ? -7.516 7.723 -5.536 1.00 85.06 73 VAL A C 1
ATOM 588 O O . VAL A 1 73 ? -8.353 8.120 -6.343 1.00 85.06 73 VAL A O 1
ATOM 591 N N . ILE A 1 74 ? -7.845 7.251 -4.337 1.00 88.94 74 ILE A N 1
ATOM 592 C CA . ILE A 1 74 ? -9.204 7.260 -3.797 1.00 88.94 74 ILE A CA 1
ATOM 593 C C . ILE A 1 74 ? -9.228 8.195 -2.593 1.00 88.94 74 ILE A C 1
ATOM 595 O O . ILE A 1 74 ? -8.552 7.945 -1.596 1.00 88.94 74 ILE A O 1
ATOM 599 N N . LEU A 1 75 ? -10.032 9.253 -2.674 1.00 90.50 75 LEU A N 1
ATOM 600 C CA . LEU A 1 75 ? -10.378 10.092 -1.533 1.00 90.50 75 LEU A CA 1
ATOM 601 C C . LEU A 1 75 ? -11.735 9.638 -0.985 1.00 90.50 75 LEU A C 1
ATOM 603 O O . LEU A 1 75 ? -12.733 9.689 -1.699 1.00 90.50 75 LEU A O 1
ATOM 607 N N . ALA A 1 76 ? -11.769 9.205 0.272 1.00 92.31 76 ALA A N 1
ATOM 608 C CA . ALA A 1 76 ? -12.995 8.875 0.986 1.00 92.31 76 ALA A CA 1
ATOM 609 C C . ALA A 1 76 ? -13.154 9.800 2.190 1.00 92.31 76 ALA A C 1
ATOM 611 O O . ALA A 1 76 ? -12.309 9.816 3.085 1.00 92.31 76 ALA A O 1
ATOM 612 N N . GLN A 1 77 ? -14.247 10.557 2.201 1.00 93.25 77 GLN A N 1
ATOM 613 C CA . GLN A 1 77 ? -14.600 11.468 3.278 1.00 93.25 77 GLN A CA 1
ATOM 614 C C . GLN A 1 77 ? -15.999 11.126 3.783 1.00 93.25 77 GLN A C 1
ATOM 616 O O . GLN A 1 77 ? -16.929 10.963 2.996 1.00 93.25 77 GLN A O 1
ATOM 621 N N . GLU A 1 78 ? -16.142 11.001 5.096 1.00 94.56 78 GLU A N 1
ATOM 622 C CA . GLU A 1 78 ? -17.436 10.812 5.736 1.00 94.56 78 GLU A CA 1
ATOM 623 C C . GLU A 1 78 ? -18.244 12.111 5.676 1.00 94.56 78 GLU A C 1
ATOM 625 O O . GLU A 1 78 ? -17.831 13.141 6.207 1.00 94.56 78 GLU A O 1
ATOM 630 N N . GLU A 1 79 ? -19.395 12.067 5.005 1.00 91.81 79 GLU A N 1
ATOM 631 C CA . GLU A 1 79 ? -20.238 13.252 4.815 1.00 91.81 79 GLU A CA 1
ATOM 632 C C . GLU A 1 79 ? -20.972 13.665 6.097 1.00 91.81 79 GLU A C 1
ATOM 634 O O . GLU A 1 79 ? -21.080 14.853 6.388 1.00 91.81 79 GLU A O 1
ATOM 639 N N . ASN A 1 80 ? -21.474 12.694 6.866 1.00 93.88 80 ASN A N 1
ATOM 640 C CA . ASN A 1 80 ? -22.330 12.930 8.032 1.00 93.88 80 ASN A CA 1
ATOM 641 C C . ASN A 1 80 ? -21.780 12.207 9.276 1.00 93.88 80 ASN A C 1
ATOM 643 O O . ASN A 1 80 ? -22.365 11.204 9.697 1.00 93.88 80 ASN A O 1
ATOM 647 N N . PRO A 1 81 ? -20.661 12.680 9.859 1.00 93.88 81 PRO A N 1
ATOM 648 C CA . PRO A 1 81 ? -20.093 12.073 11.056 1.00 93.88 81 PRO A CA 1
ATOM 649 C C . PRO A 1 81 ? -21.018 12.262 12.274 1.00 93.88 81 PRO A C 1
ATOM 651 O O . PRO A 1 81 ? -21.693 13.292 12.388 1.00 93.88 81 PRO A O 1
ATOM 654 N N . PRO A 1 82 ? -21.047 11.312 13.228 1.00 95.12 82 PRO A N 1
ATOM 655 C CA . PRO A 1 82 ? -21.777 11.480 14.480 1.00 95.12 82 PRO A CA 1
ATOM 656 C C . PRO A 1 82 ? -21.292 12.692 15.288 1.00 95.12 82 PRO A C 1
ATOM 658 O O . PRO A 1 82 ? -20.109 13.037 15.288 1.00 95.12 82 PRO A O 1
ATOM 661 N N . THR A 1 83 ? -22.198 13.313 16.047 1.00 95.25 83 THR A N 1
ATOM 662 C CA . THR A 1 83 ? -21.878 14.487 16.870 1.00 95.25 83 THR A CA 1
ATOM 663 C C . THR A 1 83 ? -20.736 14.196 17.846 1.00 95.25 83 THR A C 1
ATOM 665 O O . THR A 1 83 ? -20.837 13.301 18.683 1.00 95.25 83 THR A O 1
ATOM 668 N N . GLY A 1 84 ? -19.668 14.993 17.769 1.00 94.62 84 GLY A N 1
ATOM 669 C CA . GLY A 1 84 ? -18.499 14.872 18.645 1.00 94.62 84 GLY A CA 1
ATOM 670 C C . GLY A 1 84 ? -17.485 13.801 18.228 1.00 94.62 84 GLY A C 1
ATOM 671 O O . GLY A 1 84 ? -16.522 13.585 18.960 1.00 94.62 84 GLY A O 1
ATOM 672 N N . VAL A 1 85 ? -17.675 13.148 17.078 1.00 95.62 85 VAL A N 1
ATOM 673 C CA . VAL A 1 85 ? -16.726 12.186 16.502 1.00 95.62 85 VAL A CA 1
ATOM 674 C C . VAL A 1 85 ? -15.964 12.848 15.354 1.00 95.62 85 VAL A C 1
ATOM 676 O O . VAL A 1 85 ? -16.546 13.569 14.546 1.00 95.62 85 VAL A O 1
ATOM 679 N N . GLU A 1 86 ? -14.650 12.627 15.291 1.00 92.81 86 GLU A N 1
ATOM 680 C CA . GLU A 1 86 ? -13.826 13.087 14.170 1.00 92.81 86 GLU A CA 1
ATOM 681 C C . GLU A 1 86 ? -14.192 12.297 12.897 1.00 92.81 86 GLU A C 1
ATOM 683 O O . GLU A 1 86 ? -14.227 11.064 12.951 1.00 92.81 86 GLU A O 1
ATOM 688 N N . PRO A 1 87 ? -14.480 12.965 11.764 1.00 94.06 87 PRO A N 1
ATOM 689 C CA . PRO A 1 87 ? -14.893 12.288 10.541 1.00 94.06 87 PRO A CA 1
ATOM 690 C C . PRO A 1 87 ? -13.786 11.409 9.972 1.00 94.06 87 PRO A C 1
ATOM 692 O O . PRO A 1 87 ? -12.604 11.764 9.985 1.00 94.06 87 PRO A O 1
ATOM 695 N N . ILE A 1 88 ? -14.183 10.297 9.360 1.00 92.12 88 ILE A N 1
ATOM 696 C CA . ILE A 1 88 ? -13.258 9.513 8.550 1.00 92.12 88 ILE A CA 1
ATOM 697 C C . ILE A 1 88 ? -12.833 10.331 7.322 1.00 92.12 88 ILE A C 1
ATOM 699 O O . ILE A 1 88 ? -13.661 10.762 6.520 1.00 92.12 88 ILE A O 1
ATOM 703 N N . HIS A 1 89 ? -11.522 10.501 7.150 1.00 91.69 89 HIS A N 1
ATOM 704 C CA . HIS A 1 89 ? -10.918 11.138 5.984 1.00 91.69 89 HIS A CA 1
ATOM 705 C C . HIS A 1 89 ? -9.696 10.329 5.535 1.00 91.69 89 HIS A C 1
ATOM 707 O O . HIS A 1 89 ? -8.636 10.358 6.165 1.00 91.69 89 HIS A O 1
ATOM 713 N N . TRP A 1 90 ? -9.856 9.554 4.462 1.00 92.62 90 TRP A N 1
ATOM 714 C CA . TRP A 1 90 ? -8.836 8.651 3.936 1.00 92.62 90 TRP A CA 1
ATOM 715 C C . TRP A 1 90 ? -8.426 9.039 2.521 1.00 92.62 90 TRP A C 1
ATOM 717 O O . TRP A 1 90 ? -9.264 9.164 1.632 1.00 92.62 90 TRP A O 1
ATOM 727 N N . LEU A 1 91 ? -7.115 9.134 2.304 1.00 88.50 91 LEU A N 1
ATOM 728 C CA . LEU A 1 91 ? -6.507 9.196 0.982 1.00 88.50 91 LEU A CA 1
ATOM 729 C C . LEU A 1 91 ? -5.787 7.869 0.731 1.00 88.50 91 LEU A C 1
ATOM 731 O O . LEU A 1 91 ? -4.760 7.588 1.349 1.00 88.50 91 LEU A O 1
ATOM 735 N N . LEU A 1 92 ? -6.348 7.034 -0.138 1.00 87.81 92 LEU A N 1
ATOM 736 C CA . LEU A 1 92 ? -5.797 5.728 -0.477 1.00 87.81 92 LEU A CA 1
ATOM 737 C C . LEU A 1 92 ? -5.099 5.788 -1.827 1.00 87.81 92 LEU A C 1
ATOM 739 O O . LEU A 1 92 ? -5.656 6.263 -2.813 1.00 87.81 92 LEU A O 1
ATOM 743 N N . LEU A 1 93 ? -3.885 5.253 -1.861 1.00 84.25 93 LEU A N 1
ATOM 744 C CA . LEU A 1 93 ? -3.104 5.071 -3.075 1.00 84.25 93 LEU A CA 1
ATOM 745 C C . LEU A 1 93 ? -3.135 3.588 -3.416 1.00 84.25 93 LEU A C 1
ATOM 747 O O . LEU A 1 93 ? -2.874 2.748 -2.552 1.00 84.25 93 LEU A O 1
ATOM 751 N N . THR A 1 94 ? -3.491 3.266 -4.653 1.00 79.94 94 THR A N 1
ATOM 752 C CA . THR A 1 94 ? -3.634 1.880 -5.096 1.00 79.94 94 THR A CA 1
ATOM 753 C C . THR A 1 94 ? -2.924 1.667 -6.421 1.00 79.94 94 THR A C 1
ATOM 755 O O . THR A 1 94 ? -2.849 2.561 -7.252 1.00 79.94 94 THR A O 1
ATOM 758 N N . THR A 1 95 ? -2.391 0.466 -6.618 1.00 78.06 95 THR A N 1
ATOM 759 C CA . THR A 1 95 ? -1.854 0.020 -7.910 1.00 78.06 95 THR A CA 1
ATOM 760 C C . THR A 1 95 ? -2.892 -0.755 -8.722 1.00 78.06 95 THR A C 1
ATOM 762 O O . THR A 1 95 ? -2.619 -1.167 -9.850 1.00 78.06 95 THR A O 1
ATOM 765 N N . LEU A 1 96 ? -4.075 -0.987 -8.144 1.00 85.00 96 LEU A N 1
ATOM 766 C CA . LEU A 1 96 ? -5.191 -1.649 -8.804 1.00 85.00 96 LEU A CA 1
ATOM 767 C C . LEU A 1 96 ? -5.898 -0.656 -9.729 1.00 85.00 96 LEU A C 1
ATOM 769 O O . LEU A 1 96 ? -6.112 0.499 -9.362 1.00 85.00 96 LEU A O 1
ATOM 773 N N . ALA A 1 97 ? -6.248 -1.110 -10.930 1.00 86.44 97 ALA A N 1
ATOM 774 C CA . ALA A 1 97 ? -6.963 -0.287 -11.895 1.00 86.44 97 ALA A CA 1
ATOM 775 C C . ALA A 1 97 ? -8.374 0.026 -11.384 1.00 86.44 97 ALA A C 1
ATOM 777 O O . ALA A 1 97 ? -9.099 -0.885 -11.005 1.00 86.44 97 ALA A O 1
ATOM 778 N N . ILE A 1 98 ? -8.757 1.301 -11.411 1.00 88.75 98 ILE A N 1
ATOM 779 C CA . ILE A 1 98 ? -10.110 1.746 -11.078 1.00 88.75 98 ILE A CA 1
ATOM 780 C C . ILE A 1 98 ? -10.846 1.945 -12.401 1.00 88.75 98 ILE A C 1
ATOM 782 O O . ILE A 1 98 ? -10.561 2.898 -13.127 1.00 88.75 98 ILE A O 1
ATOM 786 N N . ALA A 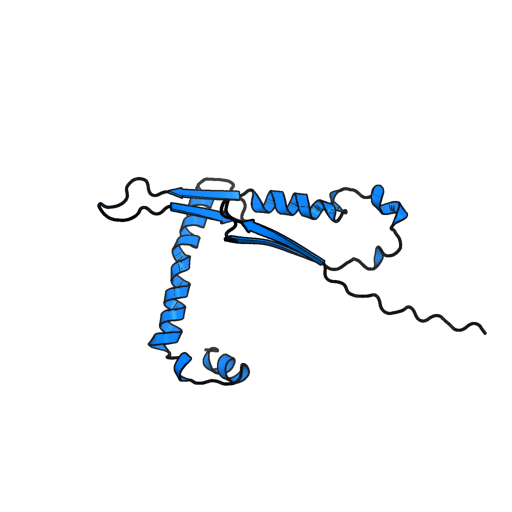1 99 ? -11.742 1.025 -12.748 1.00 91.38 99 ALA A N 1
ATOM 787 C CA . ALA A 1 99 ? -12.566 1.144 -13.945 1.00 91.38 99 ALA A CA 1
ATOM 788 C C . ALA A 1 99 ? -13.884 1.864 -13.638 1.00 91.38 99 ALA A C 1
ATOM 790 O O . ALA A 1 99 ? -14.352 2.665 -14.449 1.00 91.38 99 ALA A O 1
ATOM 791 N N . ASP A 1 100 ? -14.468 1.601 -12.468 1.00 93.44 100 ASP A N 1
ATOM 792 C CA . ASP A 1 100 ? -15.752 2.164 -12.063 1.00 93.44 100 ASP A CA 1
ATOM 793 C C . ASP A 1 100 ? -15.873 2.401 -10.544 1.00 93.44 100 ASP A C 1
ATOM 795 O O . ASP A 1 100 ? -14.943 2.210 -9.758 1.00 93.44 100 ASP A O 1
ATOM 799 N N . ALA A 1 101 ? -17.048 2.868 -10.113 1.00 92.88 101 ALA A N 1
ATOM 800 C CA . ALA A 1 101 ? -17.326 3.134 -8.705 1.00 92.88 101 ALA A CA 1
ATOM 801 C C . ALA A 1 101 ? -17.397 1.857 -7.843 1.00 92.88 101 ALA A C 1
ATOM 803 O O . ALA A 1 101 ? -17.183 1.931 -6.631 1.00 92.88 101 ALA A O 1
ATOM 804 N N . ALA A 1 102 ? -17.696 0.693 -8.429 1.00 96.31 102 ALA A N 1
ATOM 805 C CA . ALA A 1 102 ? -17.756 -0.561 -7.687 1.00 96.31 102 ALA A CA 1
ATOM 806 C C . ALA A 1 102 ? -16.355 -0.996 -7.238 1.00 96.31 102 ALA A C 1
ATOM 808 O O . ALA A 1 102 ? -16.201 -1.442 -6.097 1.00 96.31 102 ALA A O 1
ATOM 809 N N . ASP A 1 103 ? -15.334 -0.769 -8.071 1.00 94.75 103 ASP A N 1
ATOM 810 C CA . ASP A 1 103 ? -13.928 -0.959 -7.692 1.00 94.75 103 ASP A CA 1
ATOM 811 C C . ASP A 1 103 ? -13.565 -0.116 -6.464 1.00 94.75 103 ASP A C 1
ATOM 813 O O . ASP A 1 103 ? -13.038 -0.631 -5.476 1.00 94.75 103 ASP A O 1
ATOM 817 N N . VAL A 1 104 ? -13.923 1.173 -6.475 1.00 93.19 104 VAL A N 1
ATOM 818 C CA . VAL A 1 104 ? -13.650 2.096 -5.361 1.00 93.19 104 VAL A CA 1
ATOM 819 C C . VAL A 1 104 ? -14.272 1.593 -4.058 1.00 93.19 104 VAL A C 1
ATOM 821 O O . VAL A 1 104 ? -13.592 1.509 -3.032 1.00 93.19 104 VAL A O 1
ATOM 824 N N . VAL A 1 105 ? -15.551 1.205 -4.090 1.00 94.50 105 VAL A N 1
ATOM 825 C CA . VAL A 1 105 ? -16.258 0.664 -2.917 1.00 94.50 105 VAL A CA 1
ATOM 826 C C . VAL A 1 105 ? -15.600 -0.627 -2.425 1.00 94.50 105 VAL A C 1
ATOM 828 O O . VAL A 1 105 ? -15.437 -0.823 -1.217 1.00 94.50 105 VAL A O 1
ATOM 831 N N . GLN A 1 106 ? -15.188 -1.504 -3.341 1.00 95.62 106 GLN A N 1
ATOM 832 C CA . GLN A 1 106 ? -14.508 -2.750 -3.003 1.00 95.62 106 GLN A CA 1
ATOM 833 C C . GLN A 1 106 ? -13.151 -2.494 -2.334 1.00 95.62 106 GLN A C 1
ATOM 835 O O . GLN A 1 106 ? -12.811 -3.160 -1.351 1.00 95.62 106 GLN A O 1
ATOM 840 N N . TYR A 1 107 ? -12.389 -1.514 -2.816 1.00 94.12 107 TYR A N 1
ATOM 841 C CA . TYR A 1 107 ? -11.068 -1.194 -2.277 1.00 94.12 107 TYR A CA 1
ATOM 842 C C . TYR A 1 107 ? -11.177 -0.522 -0.910 1.00 94.12 107 TYR A C 1
ATOM 844 O O . TYR A 1 107 ? -10.436 -0.880 0.005 1.00 94.12 107 TYR A O 1
ATOM 852 N N . LEU A 1 108 ? -12.160 0.364 -0.721 1.00 93.69 108 LEU A N 1
ATOM 853 C CA . LEU A 1 108 ? -12.485 0.921 0.594 1.00 93.69 108 LEU A CA 1
ATOM 854 C C . LEU A 1 108 ? -12.889 -0.172 1.583 1.00 93.69 108 LEU A C 1
ATOM 856 O O . LEU A 1 108 ? -12.424 -0.175 2.724 1.00 93.69 108 LEU A O 1
ATOM 860 N N . ARG A 1 109 ? -13.691 -1.149 1.145 1.00 94.25 109 ARG A N 1
ATOM 861 C CA . ARG A 1 109 ? -14.048 -2.307 1.970 1.00 94.25 109 ARG A CA 1
ATOM 862 C C . ARG A 1 109 ? -12.814 -3.110 2.373 1.00 94.25 109 ARG A C 1
ATOM 864 O O . ARG A 1 109 ? -12.662 -3.414 3.553 1.00 94.25 109 ARG A O 1
ATOM 871 N N . TRP A 1 110 ? -11.916 -3.429 1.443 1.00 94.00 110 TRP A N 1
ATOM 872 C CA . TRP A 1 110 ? -10.664 -4.112 1.783 1.00 94.00 110 TRP A CA 1
ATOM 873 C C . TRP A 1 110 ? -9.806 -3.302 2.749 1.00 94.00 110 TRP A C 1
ATOM 875 O O . TRP A 1 110 ? -9.301 -3.857 3.723 1.00 94.00 110 TRP A O 1
ATOM 885 N N . TYR A 1 111 ? -9.687 -1.993 2.532 1.00 92.56 111 TYR A N 1
ATOM 886 C CA . TYR A 1 111 ? -8.936 -1.127 3.433 1.00 92.56 111 TYR A CA 1
ATOM 887 C C . TYR A 1 111 ? -9.564 -1.059 4.830 1.00 92.56 111 TYR A C 1
ATOM 889 O O . TYR A 1 111 ? -8.839 -1.030 5.824 1.00 92.56 111 TYR A O 1
ATOM 897 N N . SER A 1 112 ? -10.894 -1.134 4.942 1.00 91.31 112 SER A N 1
ATOM 898 C CA . SER A 1 112 ? -11.579 -1.183 6.242 1.00 91.31 112 SER A CA 1
ATOM 899 C C . SER A 1 112 ? -11.157 -2.398 7.085 1.00 91.31 112 SER A C 1
ATOM 901 O O . SER A 1 112 ? -11.104 -2.324 8.312 1.00 91.31 112 SER A O 1
ATOM 903 N N . TYR A 1 113 ? -10.748 -3.495 6.436 1.00 90.69 113 TYR A N 1
ATOM 904 C CA . TYR A 1 113 ? -10.220 -4.685 7.103 1.00 90.69 113 TYR A CA 1
ATOM 905 C C . TYR A 1 113 ? -8.779 -4.544 7.596 1.00 90.69 113 TYR A C 1
ATOM 907 O O . TYR A 1 113 ? -8.292 -5.453 8.269 1.00 90.69 113 TYR A O 1
ATOM 915 N N . ARG A 1 114 ? -8.097 -3.416 7.344 1.00 90.00 114 ARG A N 1
ATOM 916 C CA . ARG A 1 114 ? -6.731 -3.170 7.837 1.00 90.00 114 ARG A CA 1
ATOM 917 C C . ARG A 1 114 ? -6.614 -3.385 9.348 1.00 90.00 114 ARG A C 1
ATOM 919 O O . ARG A 1 114 ? -5.595 -3.886 9.805 1.00 90.00 114 ARG A O 1
ATOM 926 N N . TRP A 1 115 ? -7.664 -3.090 10.113 1.00 88.12 115 TRP A N 1
ATOM 927 C CA . TRP A 1 115 ? -7.700 -3.285 11.567 1.00 88.12 115 TRP A CA 1
ATOM 928 C C . TRP A 1 115 ? -7.659 -4.758 12.010 1.00 88.12 115 TRP A C 1
ATOM 930 O O . TRP A 1 115 ? -7.295 -5.047 13.150 1.00 88.12 115 TRP A O 1
ATOM 940 N N . LEU A 1 116 ? -7.977 -5.721 11.135 1.00 89.50 116 LEU A N 1
ATOM 941 C CA . LEU A 1 116 ? -7.915 -7.146 11.484 1.00 89.50 116 LEU A CA 1
ATOM 942 C C . LEU A 1 116 ? -6.501 -7.582 11.880 1.00 89.50 116 LEU A C 1
ATOM 944 O O . LEU A 1 116 ? -6.356 -8.436 12.757 1.00 89.50 116 LEU A O 1
ATOM 948 N N . ILE A 1 117 ? -5.461 -6.972 11.299 1.00 83.81 117 ILE A N 1
ATOM 949 C CA . ILE A 1 117 ? -4.078 -7.287 11.672 1.00 83.81 117 ILE A CA 1
ATOM 950 C C . ILE A 1 117 ? -3.777 -6.886 13.119 1.00 83.81 117 ILE A C 1
ATOM 952 O O . ILE A 1 117 ? -3.046 -7.584 13.814 1.00 83.81 117 ILE A O 1
ATOM 956 N N . GLU A 1 118 ? -4.388 -5.811 13.618 1.00 90.50 118 GLU A N 1
ATOM 957 C CA . GLU A 1 118 ? -4.242 -5.396 15.013 1.00 90.50 118 GLU A CA 1
ATOM 958 C C . GLU A 1 118 ? -4.931 -6.385 15.947 1.00 90.50 118 GLU A C 1
ATOM 960 O O . GLU A 1 118 ? -4.379 -6.728 16.991 1.00 90.50 118 GLU A O 1
ATOM 965 N N . ARG A 1 119 ? -6.090 -6.928 15.550 1.00 92.06 119 ARG A N 1
ATOM 966 C CA . ARG A 1 119 ? -6.738 -8.008 16.305 1.00 92.06 119 ARG A CA 1
ATOM 967 C C . ARG A 1 119 ? -5.874 -9.269 16.322 1.00 92.06 119 ARG A C 1
ATOM 969 O O . ARG A 1 119 ? -5.744 -9.883 17.377 1.00 92.06 119 ARG A O 1
ATOM 976 N N . TYR A 1 120 ? -5.255 -9.630 15.199 1.00 87.31 120 TYR A N 1
ATOM 977 C CA . TYR A 1 120 ? -4.292 -10.730 15.143 1.00 87.31 120 TYR A CA 1
ATOM 978 C C . TYR A 1 120 ? -3.092 -10.482 16.074 1.00 87.31 120 TYR A C 1
ATOM 980 O O . TYR A 1 120 ? -2.769 -11.334 16.902 1.00 87.31 120 TYR A O 1
ATOM 988 N N . HIS A 1 121 ? -2.485 -9.291 16.024 1.00 87.50 121 HIS A N 1
ATOM 989 C CA . HIS A 1 121 ? -1.400 -8.907 16.932 1.00 87.50 121 HIS A CA 1
ATOM 990 C C . HIS A 1 121 ? -1.835 -8.929 18.402 1.00 87.50 121 HIS A C 1
ATOM 992 O O . HIS A 1 121 ? -1.076 -9.389 19.251 1.00 87.50 121 HIS A O 1
ATOM 998 N N . TYR A 1 122 ? -3.054 -8.486 18.713 1.00 90.88 122 TYR A N 1
ATOM 999 C CA . TYR A 1 122 ? -3.613 -8.558 20.060 1.00 90.88 122 TYR A CA 1
ATOM 1000 C C . TYR A 1 122 ? -3.737 -10.008 20.540 1.00 90.88 122 TYR A C 1
ATOM 1002 O O . TYR A 1 122 ? -3.314 -10.326 21.649 1.00 90.88 122 TYR A O 1
ATOM 1010 N N . VAL A 1 123 ? -4.263 -10.908 19.703 1.00 92.06 123 VAL A N 1
ATOM 1011 C CA . VAL A 1 123 ? -4.358 -12.335 20.042 1.00 92.06 123 VAL A CA 1
ATOM 1012 C C . VAL A 1 123 ? -2.969 -12.922 20.280 1.00 92.06 123 VAL A C 1
ATOM 1014 O O . VAL A 1 123 ? -2.767 -13.565 21.304 1.00 92.06 123 VAL A O 1
ATOM 1017 N N . LEU A 1 124 ? -1.990 -12.644 19.417 1.00 86.75 124 LEU A N 1
ATOM 1018 C CA . LEU A 1 124 ? -0.617 -13.121 19.606 1.00 86.75 124 LEU A CA 1
ATOM 1019 C C . LEU A 1 124 ? 0.019 -12.613 20.909 1.00 86.75 124 LEU A C 1
ATOM 1021 O O . LEU A 1 124 ? 0.645 -13.378 21.645 1.00 86.75 124 LEU A O 1
ATOM 1025 N N . LYS A 1 125 ? -0.123 -11.318 21.198 1.00 84.94 125 LYS A N 1
ATOM 1026 C CA . LYS A 1 125 ? 0.549 -10.669 22.330 1.00 84.94 125 LYS A CA 1
ATOM 1027 C C . LYS A 1 125 ? -0.148 -10.915 23.659 1.00 84.94 125 LYS A C 1
ATOM 1029 O O . LYS A 1 125 ? 0.514 -11.215 24.642 1.00 84.94 125 LYS A O 1
ATOM 1034 N N . SER A 1 126 ? -1.469 -10.796 23.709 1.00 90.00 126 SER A N 1
ATOM 1035 C CA . SER A 1 126 ? -2.238 -10.893 24.955 1.00 90.00 126 SER A CA 1
ATOM 1036 C C . SER A 1 126 ? -2.841 -12.280 25.167 1.00 90.00 126 SER A C 1
ATOM 1038 O O . SER A 1 126 ? -2.855 -12.769 26.296 1.00 90.00 126 SER A O 1
ATOM 1040 N N . GLY A 1 127 ? -3.307 -12.928 24.096 1.00 88.62 127 GLY A N 1
ATOM 1041 C CA . GLY A 1 127 ? -3.870 -14.279 24.145 1.00 88.62 127 GLY A CA 1
ATOM 1042 C C . GLY A 1 127 ? -2.781 -15.346 24.241 1.00 88.62 127 GLY A C 1
ATOM 1043 O O . GLY A 1 127 ? -2.65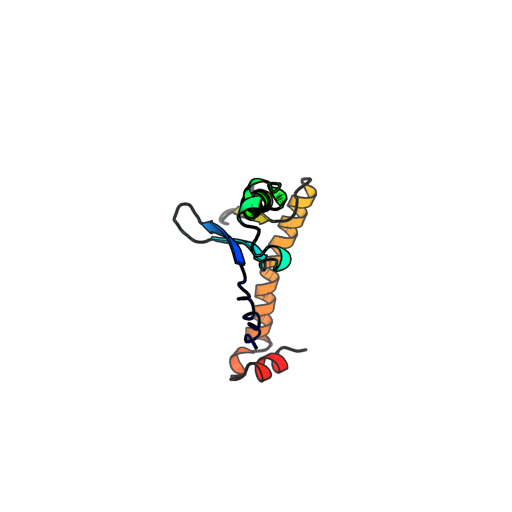5 -16.018 25.261 1.00 88.62 127 GLY A O 1
ATOM 1044 N N . CYS A 1 128 ? -1.954 -15.460 23.201 1.00 87.44 128 CYS A N 1
ATOM 1045 C CA . CYS A 1 128 ? -0.857 -16.428 23.127 1.00 87.44 128 CYS A CA 1
ATOM 1046 C C . CYS A 1 128 ? 0.357 -16.025 23.976 1.00 87.44 128 CYS A C 1
ATOM 1048 O O . CYS A 1 128 ? 1.245 -16.847 24.186 1.00 87.44 128 CYS A O 1
ATOM 1050 N N . ARG A 1 129 ? 0.410 -14.771 24.457 1.00 86.19 129 ARG A N 1
ATOM 1051 C CA . ARG A 1 129 ? 1.501 -14.234 25.290 1.00 86.19 129 ARG A CA 1
ATOM 1052 C C . ARG A 1 129 ? 2.880 -14.459 24.678 1.00 86.19 129 ARG A C 1
ATOM 1054 O O . ARG A 1 129 ? 3.842 -14.727 25.392 1.00 86.19 129 ARG A O 1
ATOM 1061 N N . VAL A 1 130 ? 2.981 -14.327 23.352 1.00 83.88 130 VAL A N 1
ATOM 1062 C CA . VAL A 1 130 ? 4.196 -14.677 22.599 1.00 83.88 130 VAL A CA 1
ATOM 1063 C C . VAL A 1 130 ? 5.440 -13.929 23.100 1.00 83.88 130 VAL A C 1
ATOM 1065 O O . VAL A 1 130 ? 6.540 -14.473 23.093 1.00 83.88 130 VAL A O 1
ATOM 1068 N N . GLU A 1 131 ? 5.266 -12.714 23.621 1.00 81.38 131 GLU A N 1
ATOM 1069 C CA . GLU A 1 131 ? 6.343 -11.875 24.163 1.00 81.38 131 GLU A CA 1
ATOM 1070 C C . GLU A 1 131 ? 6.932 -12.422 25.484 1.00 81.38 131 GLU A C 1
ATOM 1072 O O . GLU A 1 131 ? 8.071 -12.113 25.830 1.00 81.38 131 GLU A O 1
ATOM 1077 N N . GLN A 1 132 ? 6.208 -13.287 26.206 1.00 83.00 132 GLN A N 1
ATOM 1078 C CA . GLN A 1 132 ? 6.695 -13.941 27.431 1.00 83.00 132 GLN A CA 1
ATOM 1079 C C . GLN A 1 132 ? 7.559 -15.171 27.147 1.00 83.00 132 GLN A C 1
ATOM 1081 O O . GLN A 1 132 ? 8.253 -15.648 28.041 1.00 83.00 132 GLN A O 1
ATOM 1086 N N . LEU A 1 133 ? 7.548 -15.683 25.913 1.00 77.31 133 LEU A N 1
ATOM 1087 C CA . LEU A 1 133 ? 8.279 -16.898 25.557 1.00 77.31 133 LEU A CA 1
ATOM 1088 C C . LEU A 1 133 ? 9.807 -16.695 25.526 1.00 77.31 133 LEU A C 1
ATOM 1090 O O . LEU A 1 133 ? 10.522 -17.690 25.436 1.00 77.31 133 LEU A O 1
ATOM 1094 N N . GLN A 1 134 ? 10.300 -15.443 25.605 1.00 72.44 134 GLN A N 1
ATOM 1095 C CA . GLN A 1 134 ? 11.731 -15.076 25.668 1.00 72.44 134 GLN A CA 1
ATOM 1096 C C . GLN A 1 134 ? 12.584 -15.879 24.663 1.00 72.44 134 GLN A C 1
ATOM 1098 O O . GLN A 1 134 ? 13.623 -16.449 24.990 1.00 72.44 134 GLN A O 1
ATOM 1103 N N . LEU A 1 135 ? 12.095 -16.013 23.425 1.00 75.38 135 LEU A N 1
ATOM 1104 C CA . LEU A 1 135 ? 12.725 -16.869 22.423 1.00 75.38 135 LEU A CA 1
ATOM 1105 C C . LEU A 1 135 ? 13.890 -16.130 21.766 1.00 75.38 135 LEU A C 1
ATOM 1107 O O . LEU A 1 135 ? 13.699 -15.261 20.924 1.00 75.38 135 LEU A O 1
ATOM 1111 N N . GLU A 1 136 ? 15.104 -16.527 22.127 1.00 74.81 136 GLU A N 1
ATOM 1112 C CA . GLU A 1 136 ? 16.351 -15.882 21.691 1.00 74.81 136 GLU A CA 1
ATOM 1113 C C . GLU A 1 136 ? 16.773 -16.229 20.253 1.00 74.81 136 GLU A C 1
ATOM 1115 O O . GLU A 1 136 ? 17.726 -15.655 19.730 1.00 74.81 136 GLU A O 1
ATOM 1120 N N . SER A 1 137 ? 16.102 -17.184 19.593 1.00 76.62 137 SER A N 1
ATOM 1121 C CA . SER A 1 137 ? 16.462 -17.599 18.233 1.00 76.62 137 SER A CA 1
ATOM 1122 C C . SER A 1 137 ? 15.271 -17.678 17.285 1.00 76.62 137 SER A C 1
ATOM 1124 O O . SER A 1 137 ? 14.191 -18.165 17.631 1.00 76.62 137 SER A O 1
ATOM 1126 N N . ALA A 1 138 ? 15.505 -17.254 16.039 1.00 75.56 138 ALA A N 1
ATOM 1127 C CA . ALA A 1 138 ? 14.505 -17.238 14.972 1.00 75.56 138 ALA A CA 1
ATOM 1128 C C . ALA A 1 138 ? 13.854 -18.615 14.760 1.00 75.56 138 ALA A C 1
ATOM 1130 O O . ALA A 1 138 ? 12.640 -18.706 14.619 1.00 75.56 138 ALA A O 1
ATOM 1131 N N . ALA A 1 139 ? 14.633 -19.700 14.838 1.00 79.50 139 ALA A N 1
ATOM 1132 C CA . ALA A 1 139 ? 14.117 -21.061 14.696 1.00 79.50 139 ALA A CA 1
ATOM 1133 C C . ALA A 1 139 ? 13.129 -21.453 15.812 1.00 79.50 139 ALA A C 1
ATOM 1135 O O . ALA A 1 139 ? 12.205 -22.230 15.573 1.00 79.50 139 ALA A O 1
ATOM 1136 N N . ARG A 1 140 ? 13.308 -20.939 17.038 1.00 78.19 140 ARG A N 1
ATOM 1137 C CA . ARG A 1 140 ? 12.368 -21.182 18.144 1.00 78.19 140 ARG A CA 1
ATOM 1138 C C . ARG A 1 140 ? 11.098 -20.355 17.974 1.00 78.19 140 ARG A C 1
ATOM 1140 O O . ARG A 1 140 ? 10.014 -20.882 18.193 1.00 78.19 140 ARG A O 1
ATOM 1147 N N . LEU A 1 141 ? 11.235 -19.109 17.528 1.00 74.00 141 LEU A N 1
ATOM 1148 C CA . LEU A 1 141 ? 10.111 -18.221 17.236 1.00 74.00 141 LEU A CA 1
ATOM 1149 C C . LEU A 1 141 ? 9.248 -18.769 16.087 1.00 74.00 141 LEU A C 1
ATOM 1151 O O . LEU A 1 141 ? 8.029 -18.826 16.201 1.00 74.00 141 LEU A O 1
ATOM 1155 N N . GLN A 1 142 ? 9.879 -19.291 15.035 1.00 75.69 142 GLN A N 1
ATOM 1156 C CA . GLN A 1 142 ? 9.193 -19.913 13.903 1.00 75.69 142 GLN A CA 1
ATOM 1157 C C . GLN A 1 142 ? 8.412 -21.171 14.316 1.00 75.69 142 GLN A C 1
ATOM 1159 O O . GLN A 1 142 ? 7.289 -21.358 13.863 1.00 75.69 142 GLN A O 1
ATOM 1164 N N . ARG A 1 143 ? 8.951 -21.996 15.227 1.00 80.19 143 ARG A N 1
ATOM 1165 C CA . ARG A 1 143 ? 8.226 -23.151 15.792 1.00 80.19 143 ARG A CA 1
ATOM 1166 C C . ARG A 1 143 ? 7.061 -22.757 16.698 1.00 80.19 143 ARG A C 1
ATOM 1168 O O . ARG A 1 143 ? 6.076 -23.476 16.735 1.00 80.19 143 ARG A O 1
ATOM 1175 N N . ALA A 1 144 ? 7.177 -21.654 17.433 1.00 73.69 144 ALA A N 1
ATOM 1176 C CA . ALA A 1 144 ? 6.110 -21.173 18.309 1.00 73.69 144 ALA A CA 1
ATOM 1177 C C . ALA A 1 144 ? 4.947 -20.525 17.537 1.00 73.69 144 ALA A C 1
ATOM 1179 O O . ALA A 1 144 ? 3.831 -20.488 18.043 1.00 73.69 144 ALA A O 1
ATOM 1180 N N . LEU A 1 145 ? 5.214 -20.004 16.334 1.00 70.25 145 LEU A N 1
ATOM 1181 C CA . LEU A 1 145 ? 4.218 -19.356 15.474 1.00 70.25 145 LEU A CA 1
ATOM 1182 C C . LEU A 1 145 ? 3.632 -20.281 14.400 1.00 70.25 145 LEU A C 1
ATOM 1184 O O . LEU A 1 145 ? 2.567 -19.982 13.868 1.00 70.25 145 LEU A O 1
ATOM 1188 N N . ALA A 1 146 ? 4.311 -21.376 14.055 1.00 63.34 146 ALA A N 1
ATOM 1189 C CA . ALA A 1 146 ? 3.814 -22.355 13.096 1.00 63.34 146 ALA A CA 1
ATOM 1190 C C . ALA A 1 146 ? 2.781 -23.269 13.772 1.00 63.34 146 ALA A C 1
ATOM 1192 O O . ALA A 1 146 ? 3.148 -24.242 14.430 1.00 63.34 146 ALA A O 1
ATOM 1193 N N . THR A 1 147 ? 1.500 -22.931 13.612 1.00 50.00 147 THR A N 1
ATOM 1194 C CA . THR A 1 147 ? 0.362 -23.826 13.883 1.00 50.00 147 THR A CA 1
ATOM 1195 C C . THR A 1 147 ? -0.391 -24.069 12.588 1.00 50.00 147 THR A C 1
ATOM 1197 O O . THR A 1 147 ? -0.502 -23.097 11.806 1.00 50.00 147 THR A O 1
#

Secondary structure (DSSP, 8-state):
-------PPP---EEEEEEEEE-TTS-EEEEEEEEEEE--GGGTTGGGGGGGS-GGGSTTHHHHHHHHHT--EEEEE-SSPPTTSPPPEEEEE-SS---SHHHHHHHHHHHHGGGHHHHHHHIIIIIS-GGGG---SHHHHHHHH--

Organism: NCBI:txid450513

InterPro domains:
  IPR002559 Transposase IS4-like domain [PF01609] (47-145)
  IPR012337 Ribonuclease H-like superfamily [SSF53098] (11-146)
  IPR047768 Transposase for transposon Tn5-like [PTHR37319] (72-146)

Sequence (147 aa):
MKPQMEANPITRGLKMHSVVCVSTQQVPLGVLHQEVWVRDLAQLGKKHTRHKRPIQDKESQRWLTALLVTEQVILAQEENPPTGVEPIHWLLLTTLAIADAADVVQYLRWYSYRWLIERYHYVLKSGCRVEQLQLESAARLQRALAT

pLDDT: mean 81.77, std 13.74, range [28.44, 96.31]

Radius of gyration: 24.59 Å; chains: 1; bounding box: 73×43×59 Å